Protein AF-A0A4Y1ZX94-F1 (afdb_monomer)

Mean predicted aligned error: 2.68 Å

Sequence (66 aa):
VTDVVDFVRDMPGCSDYADEFRAQEIDGQALLLLKEDHLMSLMSMKLGPALKVCAKINSMRDEVSH

Solvent-accessible surface area (backbone atoms only — not comparable to full-atom values): 3740 Å² total; per-residue (Å²): 67,68,70,45,23,52,55,36,39,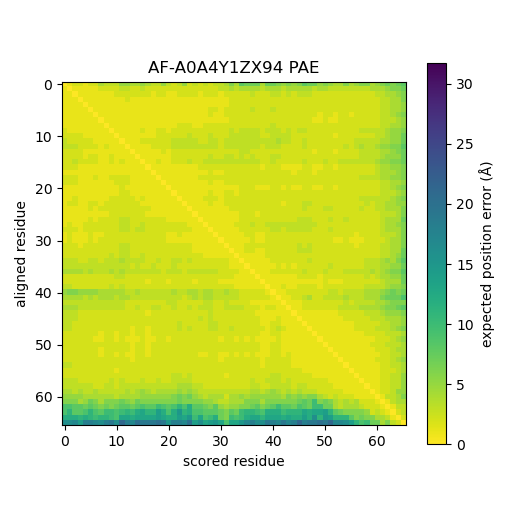73,36,92,85,30,43,90,50,17,63,54,40,52,73,70,64,34,25,72,69,55,54,76,66,66,48,63,63,52,35,38,72,74,62,69,37,54,69,71,49,31,52,53,52,52,53,52,52,52,55,52,51,57,63,72,76,107

InterPro domains:
  IPR001660 Sterile alpha motif domain [PF00536] (2-60)
  IPR001660 Sterile alpha motif domain [PS50105] (1-63)
  IPR001660 Sterile alpha motif domain [SM00454] (1-63)
  IPR013761 Sterile alpha motif/pointed domain superfamily [G3DSA:1.10.150.50] (1-66)
  IPR013761 Sterile alpha motif/pointed domain superfamily [SSF47769] (1-63)
  IPR050548 Polycomb group and chromatin remodeling factors [PTHR12247] (1-61)

Radius of gyration: 10.9 Å; Cα contacts (8 Å, |Δi|>4): 58; chains: 1; bounding box: 25×24×28 Å

pLDDT: mean 93.64, std 7.1, range [52.56, 98.06]

Secondary structure (DSSP, 8-state):
-HHHHHHHHHSTTTGGGHHHHHHTT--HHHHTT--HHIIIIIS---HHHHHHHHHHHHHHHHHHT-

Foldseek 3Di:
DVVQLVVQCPDVPRVVQSVVCVVVVPDPVNLLVDDLCCCCPVSVHDNVSSVSSVVVSVVVVVVVVD

Nearest PDB structures (foldseek):
  4pzn-assembly1_A  TM=9.851E-01  e=1.031E-05  Homo sapiens
  1kw4-assembly1_A  TM=9.937E-01  e=1.862E-05  Drosophila melanogaster
  4pzn-assembly6_E  TM=9.458E-01  e=1.470E-05  Homo sapiens
  4pzo-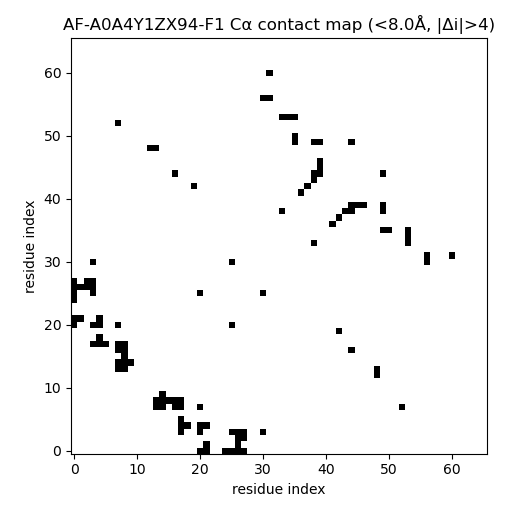assembly1_E  TM=9.489E-01  e=1.470E-05  Homo sapiens
  4pzo-assembly1_A  TM=9.490E-01  e=2.987E-05  Homo sapiens

Structure (mmCIF, N/CA/C/O backbone):
data_AF-A0A4Y1ZX94-F1
#
_entry.id   AF-A0A4Y1ZX94-F1
#
loop_
_atom_site.group_PDB
_atom_site.id
_atom_site.type_symbol
_atom_site.label_atom_id
_atom_site.label_alt_id
_atom_site.label_comp_id
_atom_site.label_asym_id
_atom_site.label_entity_id
_atom_site.label_seq_id
_atom_site.pdbx_PDB_ins_code
_atom_site.Cartn_x
_atom_site.Cartn_y
_atom_site.Cartn_z
_atom_site.occupancy
_atom_site.B_iso_or_equiv
_atom_site.auth_seq_id
_atom_site.auth_comp_id
_atom_site.auth_asym_id
_atom_site.auth_atom_id
_atom_site.pdbx_PDB_model_num
ATOM 1 N N . VAL A 1 1 ? 0.440 -13.797 2.764 1.00 93.38 1 VAL A N 1
ATOM 2 C CA . VAL A 1 1 ? 0.980 -13.062 1.594 1.00 93.38 1 VAL A CA 1
ATOM 3 C C . VAL A 1 1 ? -0.042 -12.964 0.466 1.00 93.38 1 VAL A C 1
ATOM 5 O O . VAL A 1 1 ? -0.427 -11.849 0.161 1.00 93.38 1 VAL A O 1
ATOM 8 N N . THR A 1 2 ? -0.535 -14.065 -0.125 1.00 96.62 2 THR A N 1
ATOM 9 C CA . THR A 1 2 ? -1.514 -14.005 -1.240 1.00 96.62 2 THR A CA 1
ATOM 10 C C . THR A 1 2 ? -2.731 -13.131 -0.933 1.00 96.62 2 THR A C 1
ATOM 12 O O . THR A 1 2 ? -3.008 -12.223 -1.705 1.00 96.62 2 THR A O 1
ATOM 15 N N . ASP A 1 3 ? -3.355 -13.303 0.237 1.00 97.38 3 ASP A N 1
ATOM 16 C CA . ASP A 1 3 ? -4.528 -12.505 0.625 1.00 97.38 3 ASP A CA 1
ATOM 17 C C . ASP A 1 3 ? -4.234 -10.997 0.683 1.00 97.38 3 ASP A C 1
ATOM 19 O O . ASP A 1 3 ? -5.080 -10.183 0.332 1.00 97.38 3 ASP A O 1
ATOM 23 N N . VAL A 1 4 ? -3.018 -10.613 1.090 1.00 97.62 4 VAL A N 1
ATOM 24 C CA . VAL A 1 4 ? -2.588 -9.205 1.129 1.00 97.62 4 VAL A CA 1
ATOM 25 C C . VAL A 1 4 ? -2.364 -8.665 -0.277 1.00 97.62 4 VAL A C 1
ATOM 27 O O . VAL A 1 4 ? -2.745 -7.534 -0.569 1.00 97.62 4 VAL A O 1
ATOM 30 N N . VAL A 1 5 ? -1.766 -9.470 -1.155 1.00 98.06 5 VAL A N 1
ATOM 31 C CA . VAL A 1 5 ? -1.549 -9.098 -2.556 1.00 98.06 5 VAL A CA 1
ATOM 32 C C . VAL A 1 5 ? -2.886 -8.871 -3.251 1.00 98.06 5 VAL A C 1
ATOM 34 O O . VAL A 1 5 ? -3.055 -7.843 -3.900 1.00 98.06 5 VAL A O 1
ATOM 37 N N . ASP A 1 6 ? -3.839 -9.786 -3.083 1.00 98.00 6 ASP A N 1
ATOM 38 C CA . ASP A 1 6 ? -5.165 -9.670 -3.693 1.00 98.00 6 ASP A CA 1
ATOM 39 C C . ASP A 1 6 ? -5.945 -8.489 -3.094 1.00 98.00 6 ASP A C 1
ATOM 41 O O . ASP A 1 6 ? -6.506 -7.682 -3.830 1.00 98.00 6 ASP A O 1
ATOM 45 N N . PHE A 1 7 ? -5.855 -8.283 -1.776 1.00 96.94 7 PHE A N 1
ATOM 46 C CA . PHE A 1 7 ? -6.406 -7.103 -1.111 1.00 96.94 7 PHE A CA 1
ATOM 47 C C . PHE A 1 7 ? -5.888 -5.782 -1.709 1.00 96.94 7 PHE A C 1
ATOM 49 O O . PHE A 1 7 ? -6.684 -4.899 -2.023 1.00 96.94 7 PHE A O 1
ATOM 56 N N . VAL A 1 8 ? -4.570 -5.633 -1.895 1.00 97.38 8 VAL A N 1
ATOM 57 C CA . VAL A 1 8 ? -3.980 -4.424 -2.504 1.00 97.38 8 VAL A CA 1
ATOM 58 C C . VAL A 1 8 ? -4.350 -4.316 -3.984 1.00 97.38 8 VAL A C 1
ATOM 60 O O . VAL A 1 8 ? -4.590 -3.212 -4.479 1.00 97.38 8 VAL A O 1
ATOM 63 N N . ARG A 1 9 ? -4.432 -5.450 -4.688 1.00 97.69 9 ARG A N 1
ATOM 64 C CA . ARG A 1 9 ? -4.806 -5.510 -6.103 1.00 97.69 9 ARG A CA 1
ATOM 65 C C . ARG A 1 9 ? -6.219 -4.990 -6.352 1.00 97.69 9 ARG A C 1
ATOM 67 O O . ARG A 1 9 ? -6.425 -4.222 -7.290 1.00 97.69 9 ARG A O 1
ATOM 74 N N . ASP A 1 10 ? -7.150 -5.337 -5.472 1.00 97.06 10 ASP A N 1
ATOM 75 C CA . ASP A 1 10 ? -8.555 -4.940 -5.565 1.00 97.06 10 ASP A CA 1
ATOM 76 C C . ASP A 1 10 ? -8.807 -3.489 -5.112 1.00 97.06 10 ASP A C 1
ATOM 78 O O . ASP A 1 10 ? -9.886 -2.930 -5.336 1.00 97.06 10 ASP A O 1
ATOM 82 N N . MET A 1 11 ? -7.815 -2.827 -4.503 1.00 96.12 11 MET A N 1
ATOM 83 C CA . MET A 1 11 ? -7.935 -1.429 -4.092 1.00 96.12 11 MET A CA 1
ATOM 84 C C . MET A 1 11 ? -7.836 -0.464 -5.293 1.00 96.12 11 MET A C 1
ATOM 86 O O . MET A 1 11 ? -6.824 -0.442 -6.004 1.00 96.12 11 MET A O 1
ATOM 90 N N . PRO A 1 12 ? -8.823 0.438 -5.495 1.00 94.56 12 PRO A N 1
ATOM 91 C CA . PRO A 1 12 ? -8.827 1.363 -6.627 1.00 94.56 12 PRO A CA 1
ATOM 92 C C . PRO A 1 12 ? -7.583 2.262 -6.706 1.00 94.56 12 PRO A C 1
ATOM 94 O O . PRO A 1 12 ? -7.364 3.158 -5.876 1.00 94.56 12 PRO A O 1
ATOM 97 N N . GLY A 1 13 ? -6.799 2.061 -7.767 1.00 94.25 13 GLY A N 1
ATOM 98 C CA . GLY A 1 13 ? -5.550 2.782 -8.023 1.00 94.25 13 GLY A CA 1
ATOM 99 C C . GLY A 1 13 ? -4.344 2.264 -7.233 1.00 94.25 13 GLY A C 1
ATOM 100 O O . GLY A 1 13 ? -3.366 2.998 -7.121 1.00 94.25 13 GLY A O 1
ATOM 101 N N . CYS A 1 14 ? -4.421 1.050 -6.673 1.00 96.94 14 CYS A N 1
ATOM 102 C CA . CYS A 1 14 ? -3.315 0.411 -5.952 1.00 96.94 14 CYS A CA 1
ATOM 103 C C . CYS A 1 14 ? -2.816 -0.893 -6.604 1.00 96.94 14 CYS A C 1
ATOM 105 O O . CYS A 1 14 ? -1.816 -1.436 -6.144 1.00 96.94 14 CYS A O 1
ATOM 107 N N . SER A 1 15 ? -3.452 -1.359 -7.689 1.00 96.75 15 SER A N 1
ATOM 108 C CA . SER A 1 15 ? -3.116 -2.634 -8.345 1.00 96.75 15 SER A CA 1
ATOM 109 C C . SER A 1 15 ? -1.638 -2.783 -8.704 1.00 96.75 15 SER A C 1
ATOM 111 O O . SER A 1 15 ? -1.069 -3.850 -8.491 1.00 96.75 15 SER A O 1
ATOM 113 N N . ASP A 1 16 ? -1.001 -1.713 -9.182 1.00 95.94 16 ASP A N 1
ATOM 114 C CA . ASP A 1 16 ? 0.410 -1.725 -9.596 1.00 95.94 16 ASP A CA 1
ATOM 115 C C . ASP A 1 16 ? 1.384 -1.952 -8.427 1.00 95.94 16 ASP A C 1
ATOM 117 O O . ASP A 1 16 ? 2.545 -2.283 -8.644 1.00 95.94 16 ASP A O 1
ATOM 121 N N . TYR A 1 17 ? 0.925 -1.796 -7.182 1.00 97.19 17 TYR A N 1
ATOM 122 C CA . TYR A 1 17 ? 1.742 -2.003 -5.987 1.00 97.19 17 TYR A CA 1
ATOM 123 C C . TYR A 1 17 ? 1.610 -3.412 -5.405 1.00 97.19 17 TYR A C 1
ATOM 125 O O . TYR A 1 17 ? 2.388 -3.776 -4.528 1.00 97.19 17 TYR A O 1
ATOM 133 N N . ALA A 1 18 ? 0.659 -4.225 -5.874 1.00 97.00 18 ALA A N 1
ATOM 134 C CA . ALA A 1 18 ? 0.399 -5.553 -5.317 1.00 97.00 18 ALA A CA 1
ATOM 135 C C . ALA A 1 18 ? 1.631 -6.478 -5.392 1.00 97.00 18 ALA A C 1
ATOM 137 O O . ALA A 1 18 ? 1.907 -7.234 -4.459 1.00 97.00 18 ALA A O 1
ATOM 138 N N . ASP A 1 19 ? 2.409 -6.379 -6.471 1.00 96.38 19 ASP A N 1
ATOM 139 C CA . ASP A 1 19 ? 3.625 -7.177 -6.641 1.00 96.38 19 ASP A CA 1
ATOM 140 C C . ASP A 1 19 ? 4.754 -6.724 -5.702 1.00 96.38 19 ASP A C 1
ATOM 142 O O . ASP A 1 19 ? 5.524 -7.563 -5.239 1.00 96.38 19 ASP A O 1
ATOM 146 N N . GLU A 1 20 ? 4.802 -5.442 -5.322 1.00 97.00 20 GLU A N 1
ATOM 147 C CA . GLU A 1 20 ? 5.746 -4.942 -4.313 1.00 97.00 20 GLU A CA 1
ATOM 148 C C . GLU A 1 20 ? 5.398 -5.501 -2.924 1.00 97.00 20 GLU A C 1
ATOM 150 O O . GLU A 1 20 ? 6.275 -5.977 -2.210 1.00 97.00 20 GLU A O 1
ATOM 155 N N . PHE A 1 21 ? 4.109 -5.567 -2.560 1.00 97.38 21 PHE A N 1
ATOM 156 C CA . PHE A 1 21 ? 3.680 -6.245 -1.324 1.00 97.38 21 PHE A CA 1
ATOM 157 C C . PHE A 1 21 ? 4.079 -7.726 -1.313 1.00 97.38 21 PHE A C 1
ATOM 159 O O . PHE A 1 21 ? 4.442 -8.260 -0.263 1.00 97.38 21 PHE A O 1
ATOM 166 N N . ARG A 1 22 ? 4.044 -8.389 -2.477 1.00 97.75 22 ARG A N 1
ATOM 167 C CA . ARG A 1 22 ? 4.514 -9.770 -2.626 1.00 97.75 22 ARG A CA 1
ATOM 168 C C . ARG A 1 22 ? 6.029 -9.878 -2.455 1.00 97.75 22 ARG A C 1
ATOM 170 O O . ARG A 1 22 ? 6.479 -10.774 -1.751 1.00 97.75 22 ARG A O 1
ATOM 177 N N . ALA A 1 23 ? 6.787 -8.994 -3.103 1.00 96.88 23 ALA A N 1
ATOM 178 C CA . ALA A 1 23 ? 8.249 -8.986 -3.089 1.00 96.88 23 ALA A CA 1
ATOM 179 C C . ALA A 1 23 ? 8.819 -8.698 -1.694 1.00 96.88 23 ALA A C 1
ATOM 181 O O . ALA A 1 23 ? 9.817 -9.296 -1.307 1.00 96.88 23 ALA A O 1
ATOM 182 N N . GLN A 1 24 ? 8.148 -7.838 -0.926 1.00 96.75 24 GLN A N 1
ATOM 183 C CA . GLN A 1 24 ? 8.483 -7.526 0.466 1.00 96.75 24 GLN A CA 1
ATOM 184 C C . GLN A 1 24 ? 7.941 -8.568 1.468 1.00 96.75 24 GLN A C 1
ATOM 186 O O . GLN A 1 24 ? 8.014 -8.352 2.675 1.00 96.75 24 GLN A O 1
ATOM 191 N N . GLU A 1 25 ? 7.361 -9.674 0.982 1.00 97.25 25 GLU A N 1
ATOM 192 C CA . GLU A 1 25 ? 6.788 -10.764 1.784 1.00 97.25 25 GLU A CA 1
ATOM 193 C C . GLU A 1 25 ? 5.761 -10.298 2.833 1.00 97.25 25 GLU A C 1
ATOM 195 O O . GLU A 1 25 ? 5.651 -10.855 3.925 1.00 97.25 25 GLU A O 1
ATOM 200 N N . ILE A 1 26 ? 4.956 -9.284 2.496 1.00 97.31 26 ILE A N 1
ATOM 201 C CA . ILE A 1 26 ? 3.983 -8.716 3.431 1.00 97.31 26 ILE A CA 1
ATOM 202 C C . ILE A 1 26 ? 2.810 -9.689 3.604 1.00 97.31 26 ILE A C 1
ATOM 204 O O . ILE A 1 26 ? 2.032 -9.967 2.685 1.00 97.31 26 ILE A O 1
ATOM 208 N N . ASP A 1 27 ? 2.670 -10.222 4.814 1.00 96.94 27 ASP A N 1
ATOM 209 C CA . ASP A 1 27 ? 1.510 -10.987 5.257 1.00 96.94 27 ASP A CA 1
ATOM 210 C C . ASP A 1 27 ? 0.517 -10.123 6.053 1.00 96.94 27 ASP A C 1
ATOM 212 O O . ASP A 1 27 ? 0.690 -8.912 6.194 1.00 96.94 2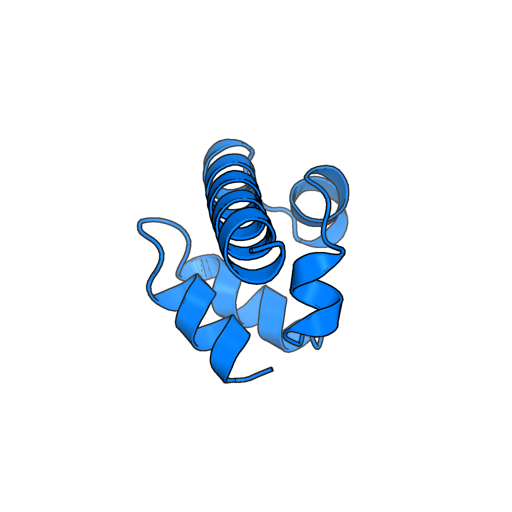7 ASP A O 1
ATOM 216 N N . GLY A 1 28 ? -0.573 -10.728 6.537 1.00 95.50 28 GLY A N 1
ATOM 217 C CA . GLY A 1 28 ? -1.618 -9.988 7.246 1.00 95.50 28 GLY A CA 1
ATOM 218 C C . GLY A 1 28 ? -1.125 -9.332 8.538 1.00 95.50 28 GLY A C 1
ATOM 219 O O . GLY A 1 28 ? -1.585 -8.249 8.883 1.00 95.50 28 GLY A O 1
ATOM 220 N N . GLN A 1 29 ? -0.160 -9.936 9.236 1.00 94.44 29 GLN A N 1
ATOM 221 C CA . GLN A 1 29 ? 0.389 -9.364 10.465 1.00 94.44 29 GLN A CA 1
ATOM 222 C C . GLN A 1 29 ? 1.311 -8.183 10.151 1.00 94.44 29 GLN A C 1
ATOM 224 O O . GLN A 1 29 ? 1.171 -7.121 10.757 1.00 94.44 29 GLN A O 1
ATOM 229 N N . ALA A 1 30 ? 2.199 -8.333 9.165 1.00 95.88 30 ALA A N 1
ATOM 230 C CA . ALA A 1 30 ? 3.071 -7.260 8.697 1.00 95.88 30 ALA A CA 1
ATOM 231 C C . ALA A 1 30 ? 2.268 -6.080 8.126 1.00 95.88 30 ALA A C 1
ATOM 233 O O . ALA A 1 30 ? 2.579 -4.924 8.422 1.00 95.88 30 ALA A O 1
ATOM 234 N N . LEU A 1 31 ? 1.191 -6.358 7.381 1.00 96.00 31 LEU A N 1
ATOM 235 C CA . LEU A 1 31 ? 0.267 -5.350 6.853 1.00 96.00 31 LEU A CA 1
ATOM 236 C C . LEU A 1 31 ? -0.285 -4.462 7.976 1.00 96.00 31 LEU A C 1
ATOM 238 O O . LEU A 1 31 ? -0.265 -3.236 7.872 1.00 96.00 31 LEU A O 1
ATOM 242 N N . LEU A 1 32 ? -0.700 -5.071 9.091 1.00 93.88 32 LEU A N 1
ATOM 243 C CA . LEU A 1 32 ? -1.184 -4.365 10.278 1.00 93.88 32 LEU A CA 1
ATOM 244 C C . LEU A 1 32 ? -0.084 -3.632 11.054 1.00 93.88 32 LEU A C 1
ATOM 246 O O . LEU A 1 32 ? -0.406 -2.999 12.053 1.00 93.88 32 LEU A O 1
ATOM 250 N N . LEU A 1 33 ? 1.178 -3.659 10.632 1.00 93.50 33 LEU A N 1
ATOM 251 C CA . LEU A 1 33 ? 2.277 -2.882 11.220 1.00 93.50 33 LEU A CA 1
ATOM 252 C C . LEU A 1 33 ? 2.812 -1.802 10.272 1.00 93.50 33 LEU A C 1
ATOM 254 O O . LEU A 1 33 ? 3.634 -0.977 10.684 1.00 93.50 33 LEU A O 1
ATOM 258 N N . LEU A 1 34 ? 2.338 -1.769 9.022 1.00 94.56 34 LEU A N 1
ATOM 259 C CA . LEU A 1 34 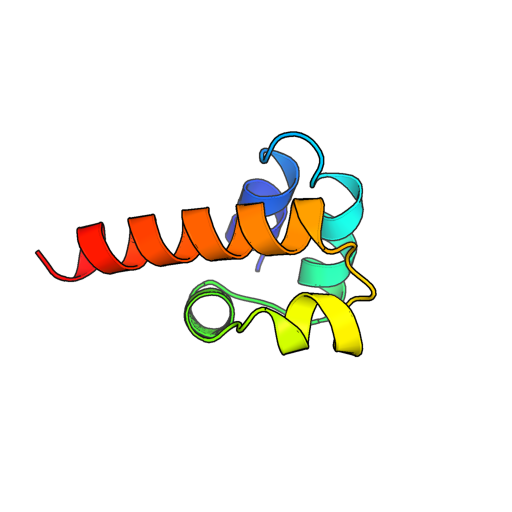? 2.755 -0.762 8.057 1.00 94.56 34 LEU A CA 1
ATOM 260 C C . LEU A 1 34 ? 2.380 0.648 8.519 1.00 94.56 34 LEU A C 1
ATOM 262 O O . LEU A 1 34 ? 1.314 0.905 9.088 1.00 94.56 34 LEU A O 1
ATOM 266 N N . LYS A 1 35 ? 3.298 1.569 8.236 1.00 91.12 35 LYS A N 1
ATOM 267 C CA . LYS A 1 35 ? 3.146 3.012 8.402 1.00 91.12 35 LYS A CA 1
ATOM 268 C C . LYS A 1 35 ? 3.290 3.666 7.035 1.00 91.12 35 LYS A C 1
ATOM 270 O O . LYS A 1 35 ? 3.914 3.092 6.145 1.00 91.12 35 LYS A O 1
ATOM 275 N N . GLU A 1 36 ? 2.760 4.874 6.899 1.00 93.25 36 GLU A N 1
ATOM 276 C CA . GLU A 1 36 ? 2.835 5.654 5.658 1.00 93.25 36 GLU A CA 1
ATOM 277 C C . GLU A 1 36 ? 4.276 5.771 5.130 1.00 93.25 36 GLU A C 1
ATOM 279 O O . GLU A 1 36 ? 4.517 5.553 3.946 1.00 93.25 36 GLU A O 1
ATOM 284 N N . ASP A 1 37 ? 5.247 5.988 6.025 1.00 93.19 37 ASP A N 1
ATOM 285 C CA . ASP A 1 37 ? 6.671 6.057 5.677 1.00 93.19 37 ASP A CA 1
ATOM 286 C C . ASP A 1 37 ? 7.208 4.758 5.049 1.00 93.19 37 ASP A C 1
ATOM 288 O O . ASP A 1 37 ? 7.962 4.812 4.086 1.00 93.19 37 ASP A O 1
ATOM 292 N N . HIS A 1 38 ? 6.773 3.577 5.501 1.00 95.38 38 HIS A N 1
ATOM 293 C CA . HIS A 1 38 ? 7.203 2.318 4.880 1.00 95.38 38 HIS A CA 1
ATOM 294 C C . HIS A 1 38 ? 6.695 2.211 3.433 1.00 95.38 38 HIS A C 1
ATOM 296 O O . HIS A 1 38 ? 7.428 1.781 2.546 1.00 95.38 38 HIS A O 1
ATOM 302 N N . LEU A 1 39 ? 5.461 2.653 3.176 1.00 96.62 39 LEU A N 1
ATOM 303 C CA . LEU A 1 39 ? 4.874 2.627 1.836 1.00 96.62 39 LEU A CA 1
ATOM 304 C C . LEU A 1 39 ? 5.589 3.609 0.902 1.00 96.62 39 LEU A C 1
ATOM 306 O O . LEU A 1 39 ? 5.932 3.269 -0.229 1.00 96.62 39 LEU A O 1
ATOM 310 N N . MET A 1 40 ? 5.832 4.831 1.368 1.00 96.19 40 MET A N 1
ATOM 311 C CA . MET A 1 40 ? 6.421 5.872 0.529 1.00 96.19 40 MET A CA 1
ATOM 312 C C . MET A 1 40 ? 7.927 5.688 0.335 1.00 96.19 40 MET A C 1
ATOM 314 O O . MET A 1 40 ? 8.412 5.806 -0.789 1.00 96.19 40 MET A O 1
ATOM 318 N N . SER A 1 41 ? 8.657 5.377 1.406 1.00 92.56 41 SER A N 1
ATOM 319 C CA . SER A 1 41 ? 10.121 5.340 1.407 1.00 92.56 41 SER A CA 1
ATOM 320 C C . SER A 1 41 ? 10.680 3.984 0.974 1.00 92.56 41 SER A C 1
ATOM 322 O O . SER A 1 41 ? 11.661 3.949 0.235 1.00 92.56 41 SER A O 1
ATOM 324 N N . LEU A 1 42 ? 10.072 2.867 1.397 1.00 90.62 42 LEU A N 1
ATOM 325 C CA . LEU A 1 42 ? 10.586 1.524 1.081 1.00 90.62 42 LEU A CA 1
ATOM 326 C C . LEU A 1 42 ? 9.956 0.944 -0.186 1.00 90.62 42 LEU A C 1
ATOM 328 O O . LEU A 1 42 ? 10.636 0.267 -0.947 1.00 90.62 42 LEU A O 1
ATOM 332 N N . MET A 1 43 ? 8.680 1.243 -0.436 1.00 94.12 43 MET A N 1
ATOM 333 C CA . MET A 1 43 ? 7.924 0.684 -1.567 1.00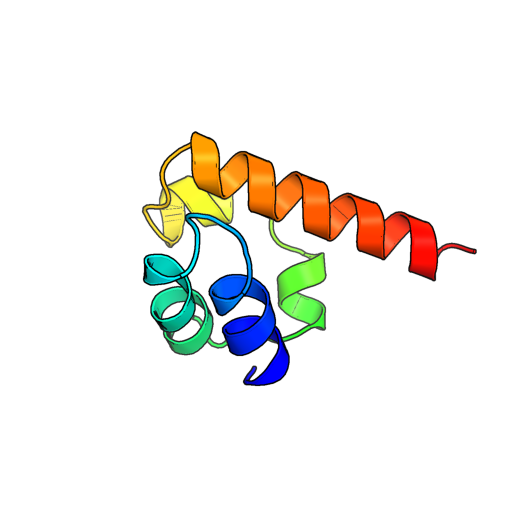 94.12 43 MET A CA 1
ATOM 334 C C . MET A 1 43 ? 7.723 1.691 -2.707 1.00 94.12 43 MET A C 1
ATOM 336 O O . MET A 1 43 ? 6.990 1.420 -3.656 1.00 94.12 43 MET A O 1
ATOM 340 N N . SER A 1 44 ? 8.351 2.873 -2.617 1.00 94.25 44 SER A N 1
ATOM 341 C CA . SER A 1 44 ? 8.248 3.959 -3.607 1.00 94.25 44 SER A CA 1
ATOM 342 C C . SER A 1 44 ? 6.798 4.308 -3.989 1.00 94.25 44 SER A C 1
ATOM 344 O O . SER A 1 44 ? 6.505 4.739 -5.111 1.00 94.25 44 SER A O 1
ATOM 346 N N . MET A 1 45 ? 5.860 4.105 -3.060 1.00 96.94 45 MET A N 1
ATOM 347 C CA . MET A 1 45 ? 4.447 4.361 -3.286 1.00 96.94 45 MET A CA 1
ATOM 348 C C . MET A 1 45 ? 4.184 5.865 -3.271 1.00 96.94 45 MET A C 1
ATOM 350 O O . MET A 1 45 ? 4.689 6.610 -2.432 1.00 96.94 45 MET A O 1
ATOM 354 N N . LYS A 1 46 ? 3.356 6.341 -4.204 1.00 96.62 46 LYS A N 1
ATOM 355 C CA . LYS A 1 46 ? 2.945 7.748 -4.210 1.00 96.62 46 LYS A CA 1
ATOM 356 C C . LYS A 1 46 ? 2.056 8.039 -2.999 1.00 96.62 46 LYS A C 1
ATOM 358 O O . LYS A 1 46 ? 1.288 7.181 -2.569 1.00 96.62 46 LYS A O 1
ATOM 363 N N . LEU A 1 47 ? 2.081 9.290 -2.536 1.00 95.94 47 LEU A N 1
ATOM 364 C CA . LEU A 1 47 ? 1.308 9.751 -1.376 1.00 95.94 47 LEU A CA 1
ATOM 365 C C . LEU A 1 47 ? -0.181 9.367 -1.452 1.00 95.94 47 LEU A C 1
ATOM 367 O O . LEU A 1 47 ? -0.736 8.839 -0.500 1.00 95.94 47 LEU A O 1
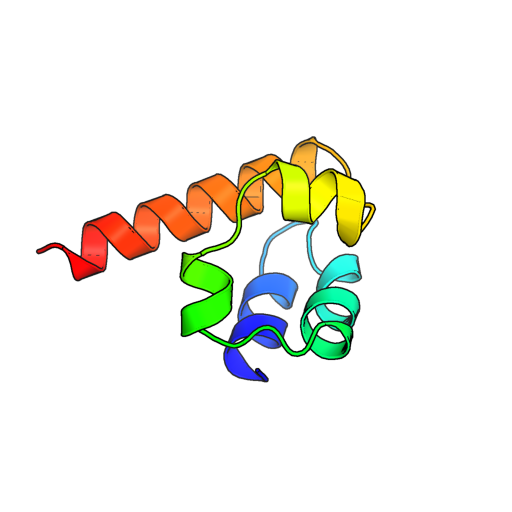ATOM 371 N N . GLY A 1 48 ? -0.832 9.580 -2.602 1.00 95.75 48 GLY A N 1
ATOM 372 C CA . GLY A 1 48 ? -2.260 9.276 -2.773 1.00 95.75 48 GLY A CA 1
ATOM 373 C C . GLY A 1 48 ? -2.619 7.806 -2.483 1.00 95.75 48 GLY A C 1
ATOM 374 O O . GLY A 1 48 ? -3.443 7.555 -1.604 1.00 95.75 48 GLY A O 1
ATOM 375 N N . PRO A 1 49 ? -2.030 6.828 -3.197 1.00 96.75 49 PRO A N 1
ATOM 376 C CA . PRO A 1 49 ? -2.186 5.406 -2.884 1.00 96.75 49 PRO A CA 1
ATOM 377 C C . PRO A 1 49 ? -1.776 5.032 -1.451 1.00 96.75 49 PRO A C 1
ATOM 379 O O . PRO A 1 49 ? -2.518 4.299 -0.800 1.00 96.75 49 PRO A O 1
ATOM 382 N N . ALA A 1 50 ? -0.676 5.587 -0.926 1.00 96.69 50 ALA A N 1
ATOM 383 C CA . ALA A 1 50 ? -0.217 5.304 0.438 1.00 96.69 50 ALA A CA 1
ATOM 384 C C . ALA A 1 50 ? -1.271 5.687 1.489 1.00 96.69 50 ALA A C 1
ATOM 386 O O . ALA A 1 50 ? -1.629 4.871 2.340 1.00 96.69 50 ALA A O 1
ATOM 387 N N . LEU A 1 51 ? -1.862 6.879 1.362 1.00 95.69 51 LEU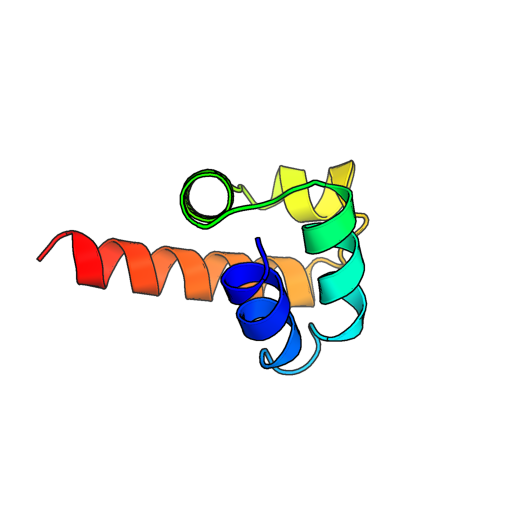 A N 1
ATOM 388 C CA . LEU A 1 51 ? -2.949 7.330 2.232 1.00 95.69 51 LEU A CA 1
ATOM 389 C C . LEU A 1 51 ? -4.177 6.411 2.157 1.00 95.69 51 LEU A C 1
ATOM 391 O O . LEU A 1 51 ? -4.786 6.119 3.186 1.00 95.69 51 LEU A O 1
ATOM 395 N N . LYS A 1 52 ? -4.535 5.914 0.964 1.00 95.31 52 LYS A N 1
ATOM 396 C CA . LYS A 1 52 ? -5.661 4.974 0.800 1.00 95.31 52 LYS A CA 1
ATOM 397 C C . LYS A 1 52 ? -5.405 3.648 1.513 1.00 95.31 52 LYS A C 1
ATOM 399 O O . LYS A 1 52 ? -6.301 3.146 2.190 1.00 95.31 52 LYS A O 1
ATOM 404 N N . VAL A 1 53 ? -4.201 3.092 1.367 1.00 95.88 53 VAL A N 1
ATOM 405 C CA . VAL A 1 53 ? -3.794 1.846 2.034 1.00 95.88 53 VAL A CA 1
ATOM 406 C C . VAL A 1 53 ? -3.824 2.024 3.550 1.00 95.88 53 VAL A C 1
ATOM 408 O O . VAL A 1 53 ? -4.482 1.245 4.237 1.00 95.88 53 VAL A O 1
ATOM 411 N N . CYS A 1 54 ? -3.217 3.092 4.076 1.00 95.06 54 CYS A N 1
ATOM 412 C CA . CYS A 1 54 ? -3.240 3.385 5.510 1.00 95.06 54 CYS A CA 1
ATOM 413 C C . CYS A 1 54 ? -4.666 3.554 6.055 1.00 95.06 54 CYS A C 1
ATOM 415 O O . CYS A 1 54 ? -4.989 2.992 7.101 1.00 95.06 54 CYS A O 1
ATOM 417 N N . ALA A 1 55 ? -5.540 4.274 5.343 1.00 93.81 55 ALA A N 1
ATOM 418 C CA . ALA A 1 55 ?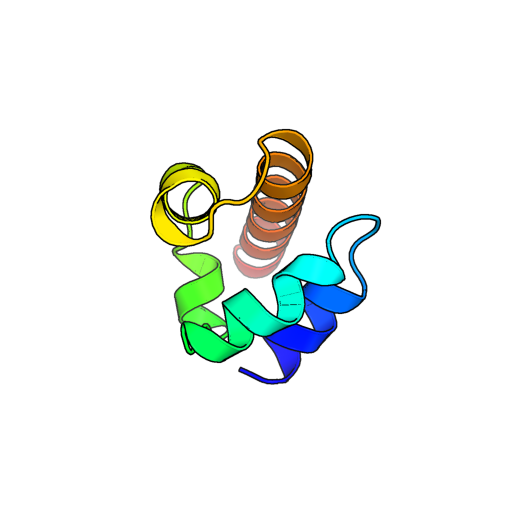 -6.935 4.438 5.748 1.00 93.81 55 ALA A CA 1
ATOM 419 C C . ALA A 1 55 ? -7.675 3.092 5.819 1.00 93.81 55 ALA A C 1
ATOM 421 O O . ALA A 1 55 ? -8.403 2.835 6.779 1.00 93.81 55 ALA A O 1
ATOM 422 N N . LYS A 1 56 ? -7.459 2.205 4.837 1.00 94.56 56 LYS A N 1
ATOM 423 C CA . LYS A 1 56 ? -8.107 0.890 4.814 1.00 94.56 56 LYS A CA 1
ATOM 424 C C . LYS A 1 56 ? -7.580 -0.040 5.913 1.00 94.56 56 LYS A C 1
ATOM 426 O O . LYS A 1 56 ? -8.387 -0.713 6.545 1.00 94.56 56 LYS A O 1
ATOM 431 N N . ILE A 1 57 ? -6.273 -0.024 6.189 1.00 94.38 57 ILE A N 1
ATOM 432 C CA . ILE A 1 57 ? -5.662 -0.772 7.303 1.00 94.38 57 ILE A CA 1
ATOM 433 C C . ILE A 1 57 ? -6.229 -0.304 8.649 1.00 94.38 57 ILE A C 1
ATOM 435 O O . ILE A 1 57 ? -6.566 -1.132 9.490 1.00 94.38 57 ILE A O 1
ATOM 439 N N . ASN A 1 58 ? -6.369 1.009 8.856 1.00 91.81 58 ASN A N 1
ATOM 440 C CA . ASN A 1 58 ? -6.930 1.543 10.099 1.00 91.81 58 ASN A CA 1
ATOM 441 C C . ASN A 1 58 ? -8.388 1.100 10.303 1.00 91.81 58 ASN A C 1
ATOM 443 O O . ASN A 1 58 ? -8.710 0.609 11.378 1.00 91.81 58 ASN A O 1
ATOM 447 N N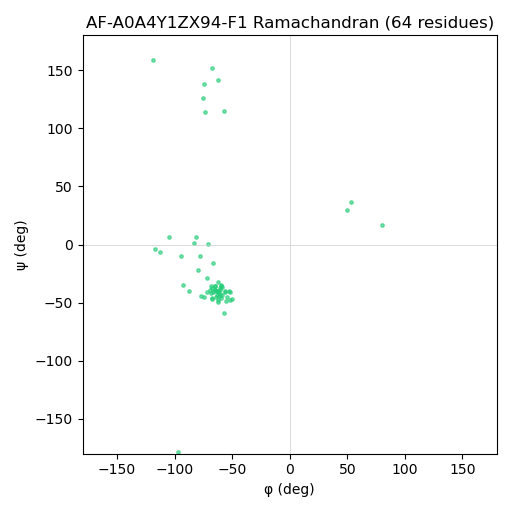 . SER A 1 59 ? -9.222 1.147 9.256 1.00 91.50 59 SER A N 1
ATOM 448 C CA . SER A 1 59 ? -10.600 0.625 9.309 1.00 91.50 59 SER A CA 1
ATOM 449 C C . SER A 1 59 ? -10.655 -0.849 9.727 1.00 91.50 59 SER A C 1
ATOM 451 O O . SER A 1 59 ? -11.519 -1.229 10.506 1.00 91.50 59 SER A O 1
ATOM 453 N N . MET A 1 60 ? -9.728 -1.682 9.240 1.00 89.00 60 MET A N 1
ATOM 454 C CA . MET A 1 60 ? -9.660 -3.098 9.628 1.00 89.00 60 MET A CA 1
ATOM 455 C C . MET A 1 60 ? -9.259 -3.285 11.094 1.00 89.00 60 MET A C 1
ATOM 457 O O . MET A 1 60 ? -9.762 -4.184 11.760 1.00 89.00 60 MET A O 1
ATOM 461 N N . ARG A 1 61 ? -8.345 -2.456 11.614 1.00 86.94 61 ARG A N 1
ATOM 462 C CA . ARG A 1 61 ? -7.943 -2.520 13.029 1.00 86.94 61 ARG A CA 1
ATOM 463 C C . ARG A 1 61 ? -9.100 -2.169 13.958 1.00 86.94 61 ARG A C 1
ATOM 465 O O . ARG A 1 61 ? -9.241 -2.813 14.996 1.00 86.94 61 ARG A O 1
ATOM 472 N N . ASP A 1 62 ? -9.909 -1.185 13.578 1.00 86.06 62 ASP A N 1
ATOM 473 C CA . ASP A 1 62 ? -11.086 -0.784 14.349 1.00 86.06 62 ASP A CA 1
ATOM 474 C C . ASP A 1 62 ? -12.120 -1.923 14.401 1.00 86.06 62 ASP A C 1
ATOM 476 O O . ASP A 1 62 ? -12.664 -2.205 15.464 1.00 86.06 62 ASP A O 1
ATOM 480 N N . GLU A 1 63 ? -12.320 -2.649 13.294 1.00 81.38 63 GLU A N 1
ATOM 481 C CA . GLU A 1 63 ? -13.204 -3.827 13.234 1.00 81.38 63 GLU A CA 1
ATOM 482 C C . GLU A 1 63 ? -12.714 -5.003 14.098 1.00 81.38 63 GLU A C 1
ATOM 484 O O . GLU A 1 63 ? -13.531 -5.702 14.684 1.00 81.38 63 GLU A O 1
ATOM 489 N N . VAL A 1 64 ? -11.398 -5.226 14.199 1.00 72.00 64 VAL A N 1
ATOM 490 C CA . VAL A 1 64 ? -10.805 -6.312 15.013 1.00 72.00 64 VAL A CA 1
ATOM 491 C C . VAL A 1 64 ? -10.745 -5.963 16.506 1.00 72.00 64 VAL A C 1
ATOM 493 O O . VAL A 1 64 ? -10.639 -6.850 17.351 1.00 72.00 64 VAL A O 1
ATOM 496 N N . SER A 1 65 ? -10.784 -4.673 16.846 1.00 71.81 65 SER A N 1
ATOM 497 C CA . SER A 1 65 ? -10.728 -4.196 18.236 1.00 71.81 65 SER A CA 1
ATOM 498 C C . SER A 1 65 ? -12.092 -4.226 18.947 1.00 71.81 65 SER A C 1
ATOM 500 O O . SER A 1 65 ? -12.180 -3.830 20.113 1.00 71.81 65 SER A O 1
ATOM 502 N N . HIS A 1 66 ? -13.136 -4.694 18.258 1.00 52.56 66 HIS A N 1
ATOM 503 C CA . HIS A 1 66 ? -14.505 -4.874 18.742 1.00 52.56 66 HIS A CA 1
ATOM 504 C C . HIS A 1 66 ? -14.908 -6.351 18.720 1.00 52.56 66 HIS A C 1
ATOM 506 O O . HIS A 1 66 ? -15.664 -6.741 19.640 1.00 52.56 66 HIS A O 1
#

Organism: Araneus ventricosus (NCBI:txid182803)